Protein AF-A0A0B2BWC7-F1 (afdb_monomer_lite)

Sequence (110 aa):
MYPILVNDRVFGAMVEAIAKLSLKRGTFVTLRDVMVQCMEGSPSAHPLVLSTMKDLAPLEGHIRIYLRLGQRQIGRVEPMKAELAKHLQREVKTRDLVCFCCLQIAHELG

Organism: NCBI:txid1572751

Secondary structure (DSSP, 8-state):
-PPEEE-HHHHHHHHHHHHHHHHHHTS---HHHHHHHHHHT-----HHHHHHHHHT-----SEEE-----HHHHHHHHHHHHHHHHHHTS---HHHHHHHHHHHHHHHT-

Radius of gyration: 12.82 Å; chains: 1; bounding box: 31×31×30 Å

Foldseek 3Di:
DFWDAFDPVLVVLLVLLQVLVCVVVVHGDHLQVLLVVLLVVVQDQDPVLLVVLVVRPPGGDHDTHDDDYDPVSVVSQVVQQVVVCVVNVHHGDSSSSSSSSSSRSSVVRD

pLDDT: mean 91.39, std 7.25, range [60.91, 98.31]

Structure (mmCIF, N/CA/C/O backbone):
data_AF-A0A0B2BWC7-F1
#
_entry.id   AF-A0A0B2BWC7-F1
#
loop_
_atom_site.group_PDB
_atom_site.id
_atom_site.type_symbol
_atom_site.label_atom_id
_atom_site.label_alt_id
_atom_site.label_comp_id
_atom_site.label_asym_id
_atom_site.label_entity_id
_atom_site.label_seq_id
_atom_site.pdbx_PDB_ins_code
_atom_site.Cartn_x
_atom_site.Cartn_y
_atom_site.Cartn_z
_atom_site.occupancy
_atom_site.B_iso_or_equiv
_atom_site.auth_seq_id
_atom_site.auth_comp_id
_atom_site.auth_asym_id
_atom_site.auth_atom_id
_atom_site.pdbx_PDB_model_num
ATOM 1 N N . MET A 1 1 ? -6.521 11.587 -14.689 1.00 60.91 1 MET A N 1
ATOM 2 C CA . MET A 1 1 ? -6.053 10.633 -13.660 1.00 60.91 1 MET A CA 1
ATOM 3 C C . MET A 1 1 ? -6.157 9.243 -14.258 1.00 60.91 1 MET A C 1
ATOM 5 O O . MET A 1 1 ? -7.256 8.864 -14.637 1.00 60.91 1 MET A O 1
ATOM 9 N N . TYR A 1 2 ? -5.036 8.543 -14.422 1.00 74.31 2 TYR 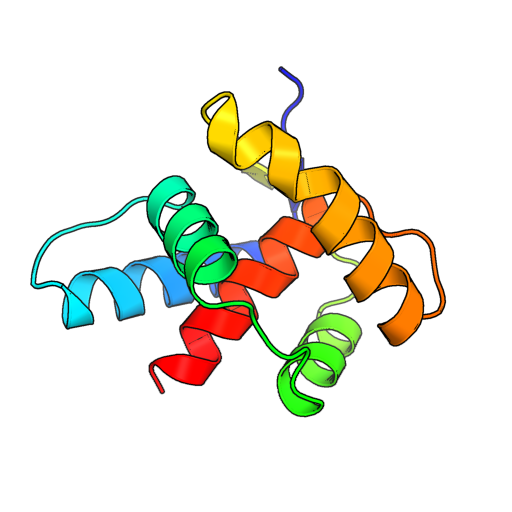A N 1
ATOM 10 C CA . TYR A 1 2 ? -5.030 7.186 -14.976 1.00 74.31 2 TYR A CA 1
ATOM 11 C C . TYR A 1 2 ? -5.228 6.156 -13.856 1.00 74.31 2 TYR A C 1
ATOM 13 O O . TYR A 1 2 ? -4.723 6.382 -12.752 1.00 74.31 2 TYR A O 1
ATOM 21 N N . PRO A 1 3 ? -5.978 5.065 -14.098 1.00 90.00 3 PRO A N 1
ATOM 22 C CA . PRO A 1 3 ? -6.143 4.013 -13.105 1.00 90.00 3 PRO A CA 1
ATOM 23 C C . PRO A 1 3 ? -4.811 3.305 -12.849 1.00 90.00 3 PRO A C 1
ATOM 25 O O . PRO A 1 3 ? -4.020 3.086 -13.767 1.00 90.00 3 PRO A O 1
ATOM 28 N N . ILE A 1 4 ? -4.588 2.906 -11.600 1.00 94.31 4 ILE A N 1
ATOM 29 C CA . ILE A 1 4 ? -3.500 2.004 -11.229 1.00 94.31 4 ILE A CA 1
ATOM 30 C C . ILE A 1 4 ? -4.020 0.580 -11.425 1.00 94.31 4 ILE A C 1
ATOM 32 O O . ILE A 1 4 ? -5.025 0.208 -10.822 1.00 94.31 4 ILE A O 1
ATOM 36 N N . LEU A 1 5 ? -3.353 -0.193 -12.279 1.00 95.94 5 LEU A N 1
ATOM 37 C CA . LEU A 1 5 ? -3.710 -1.580 -12.564 1.00 95.94 5 LEU A CA 1
ATOM 38 C C . LEU A 1 5 ? -2.940 -2.543 -11.666 1.00 95.94 5 LEU A C 1
ATOM 40 O O . LEU A 1 5 ? -1.705 -2.552 -11.712 1.00 95.94 5 LEU A O 1
ATOM 44 N N . VAL A 1 6 ? -3.651 -3.357 -10.886 1.00 96.50 6 VAL A N 1
ATOM 45 C CA . VAL A 1 6 ? -3.065 -4.313 -9.933 1.00 96.50 6 VAL A CA 1
ATOM 46 C C . VAL A 1 6 ? -3.605 -5.731 -10.107 1.00 96.50 6 VAL A C 1
ATOM 48 O O . VAL A 1 6 ? -4.704 -5.926 -10.630 1.00 96.50 6 VAL A O 1
ATOM 51 N N . ASN A 1 7 ? -2.810 -6.721 -9.699 1.00 96.25 7 ASN A N 1
ATOM 52 C CA . ASN A 1 7 ? -3.244 -8.116 -9.627 1.00 96.25 7 ASN A CA 1
ATOM 53 C C . ASN A 1 7 ? -4.105 -8.383 -8.376 1.00 96.25 7 ASN A C 1
ATOM 55 O O . ASN A 1 7 ? -4.188 -7.551 -7.467 1.00 96.25 7 ASN A O 1
ATOM 59 N N . ASP A 1 8 ? -4.706 -9.571 -8.315 1.00 97.06 8 ASP A N 1
ATOM 60 C CA . ASP A 1 8 ? -5.594 -9.978 -7.218 1.00 97.06 8 ASP A CA 1
ATOM 61 C C . ASP A 1 8 ? -4.882 -10.023 -5.860 1.00 97.06 8 ASP A C 1
ATOM 63 O O . ASP A 1 8 ? -5.458 -9.665 -4.835 1.00 97.06 8 ASP A O 1
ATOM 67 N N . ARG A 1 9 ? -3.600 -10.412 -5.838 1.00 95.62 9 ARG A N 1
ATOM 68 C CA . ARG A 1 9 ? -2.813 -10.533 -4.600 1.00 95.62 9 ARG A CA 1
ATOM 69 C C . ARG A 1 9 ? -2.490 -9.163 -3.996 1.00 95.62 9 ARG A C 1
ATOM 71 O O . ARG A 1 9 ? -2.614 -8.970 -2.791 1.00 95.62 9 ARG A O 1
ATOM 78 N N . VAL A 1 10 ? -2.123 -8.197 -4.834 1.00 95.94 10 VAL A N 1
ATOM 79 C CA . VAL A 1 10 ? -1.899 -6.799 -4.450 1.00 95.94 10 VAL A CA 1
ATOM 80 C C . VAL A 1 10 ? -3.210 -6.167 -4.000 1.00 95.94 10 VAL A C 1
ATOM 82 O O . VAL A 1 10 ? -3.228 -5.459 -2.996 1.00 95.94 10 VAL A O 1
ATOM 85 N N . PHE A 1 11 ? -4.316 -6.447 -4.695 1.00 97.12 11 PHE A N 1
ATOM 86 C CA . PHE A 1 11 ? -5.631 -5.990 -4.260 1.00 97.12 11 PHE A CA 1
ATOM 87 C C . PHE A 1 11 ? -6.015 -6.568 -2.890 1.00 97.12 11 PHE A C 1
ATOM 89 O O . PHE A 1 11 ? -6.475 -5.827 -2.025 1.00 97.12 11 PHE A O 1
ATOM 96 N N . GLY A 1 12 ? -5.733 -7.850 -2.644 1.00 96.62 12 GLY A N 1
ATOM 97 C CA . GLY A 1 12 ? -5.882 -8.472 -1.327 1.00 96.62 12 GLY A CA 1
ATOM 98 C C . GLY A 1 12 ? -5.091 -7.744 -0.236 1.00 96.62 12 GLY A C 1
ATOM 99 O O . GLY A 1 12 ? -5.660 -7.387 0.792 1.00 96.62 12 GLY A O 1
ATOM 100 N N . ALA A 1 13 ? -3.819 -7.422 -0.493 1.00 95.56 13 ALA A N 1
ATOM 101 C CA . ALA A 1 13 ? -2.989 -6.654 0.441 1.00 95.56 13 ALA A CA 1
ATOM 102 C C . ALA A 1 13 ? -3.547 -5.241 0.718 1.00 95.56 13 ALA A C 1
ATOM 104 O O . ALA A 1 13 ? -3.451 -4.743 1.841 1.00 95.56 13 ALA A O 1
ATOM 105 N N . MET A 1 14 ? -4.163 -4.590 -0.277 1.00 97.25 14 MET A N 1
ATOM 106 C CA . MET A 1 14 ? -4.849 -3.305 -0.078 1.00 97.25 14 MET A CA 1
ATOM 107 C C . MET A 1 14 ? -6.058 -3.448 0.852 1.00 97.25 14 MET A C 1
ATOM 109 O O . MET A 1 14 ? -6.226 -2.641 1.767 1.00 97.25 14 MET A O 1
ATOM 113 N N . VAL A 1 15 ? -6.896 -4.464 0.623 1.00 97.75 15 VAL A N 1
ATOM 114 C CA . VAL A 1 15 ? -8.081 -4.737 1.450 1.00 97.75 15 VAL A CA 1
ATOM 115 C C . VAL A 1 15 ? -7.669 -5.055 2.886 1.00 97.75 15 VAL A C 1
ATOM 117 O O . VAL A 1 15 ? -8.257 -4.511 3.820 1.00 97.75 15 VAL A O 1
ATOM 120 N N . GLU A 1 16 ? -6.624 -5.861 3.072 1.00 97.56 16 GLU A N 1
ATOM 121 C CA . GLU A 1 16 ? -6.086 -6.188 4.393 1.00 97.56 16 GLU A CA 1
ATOM 122 C C . GLU A 1 16 ? -5.597 -4.937 5.137 1.00 97.56 16 GLU A C 1
ATOM 124 O O . GLU A 1 16 ? -5.964 -4.720 6.293 1.00 97.56 16 GLU A O 1
ATOM 129 N N . ALA A 1 17 ? -4.819 -4.078 4.471 1.00 97.88 17 ALA A N 1
ATOM 130 C CA . ALA A 1 17 ? -4.319 -2.841 5.066 1.00 97.88 17 ALA A CA 1
ATOM 131 C C . ALA A 1 17 ? -5.460 -1.900 5.488 1.00 97.88 17 ALA A C 1
ATOM 133 O O . ALA A 1 17 ? -5.424 -1.325 6.579 1.00 97.88 17 ALA A O 1
ATOM 134 N N . ILE A 1 18 ? -6.496 -1.772 4.649 1.00 98.31 18 ILE A N 1
ATOM 135 C CA . ILE A 1 18 ? -7.702 -0.991 4.957 1.00 98.31 18 ILE A CA 1
ATOM 136 C C . ILE A 1 18 ? -8.430 -1.580 6.165 1.00 98.31 18 ILE A C 1
ATOM 138 O O . ILE A 1 18 ? -8.794 -0.834 7.075 1.00 98.31 18 ILE A O 1
ATOM 142 N N . ALA A 1 19 ? -8.631 -2.898 6.199 1.00 98.25 19 ALA A N 1
ATOM 143 C CA . ALA A 1 19 ? -9.315 -3.569 7.298 1.00 98.25 19 ALA A CA 1
ATOM 144 C C . ALA A 1 19 ? -8.565 -3.373 8.623 1.00 98.25 19 ALA A C 1
ATOM 146 O O . ALA A 1 19 ? -9.151 -2.898 9.597 1.00 98.25 19 ALA A O 1
ATOM 147 N N . LYS A 1 20 ? -7.253 -3.640 8.643 1.00 97.94 20 LYS A N 1
ATOM 148 C CA . LYS A 1 20 ? -6.399 -3.461 9.827 1.00 97.94 20 LYS A CA 1
ATOM 149 C C . LYS A 1 20 ? -6.405 -2.019 10.329 1.00 97.94 20 LYS A C 1
ATOM 151 O O . LYS A 1 20 ? -6.607 -1.780 11.520 1.00 97.94 20 LYS A O 1
ATOM 156 N N . LEU A 1 21 ? -6.237 -1.044 9.432 1.00 97.81 21 LEU A N 1
ATOM 157 C CA . LEU A 1 21 ? -6.250 0.366 9.822 1.00 97.81 21 LEU A CA 1
ATOM 158 C C . LEU A 1 21 ? -7.638 0.817 10.299 1.00 97.81 21 LEU A C 1
ATOM 160 O O . LEU A 1 21 ? -7.720 1.603 11.243 1.00 97.81 21 LEU A O 1
ATOM 164 N N . SER A 1 22 ? -8.713 0.295 9.699 1.00 98.31 22 SER A N 1
ATOM 165 C CA . SER A 1 22 ? -10.084 0.586 10.134 1.00 98.31 22 SER A CA 1
ATOM 166 C C . SER A 1 22 ? -10.337 0.095 11.556 1.00 98.31 22 SER A C 1
ATOM 168 O O . SER A 1 22 ? -10.827 0.849 12.397 1.00 98.31 22 SER A O 1
ATOM 170 N N . LEU A 1 23 ? -9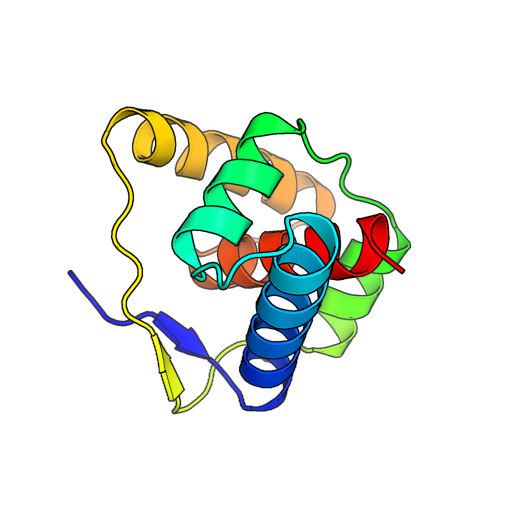.937 -1.147 11.849 1.00 97.75 23 LEU A N 1
ATOM 171 C CA . LEU A 1 23 ? -10.051 -1.736 13.184 1.00 97.75 23 LEU A CA 1
ATOM 172 C C . LEU A 1 23 ? -9.241 -0.944 14.213 1.00 97.75 23 LEU A C 1
ATOM 174 O O . LEU A 1 23 ? -9.774 -0.589 15.260 1.00 97.75 23 LEU A O 1
ATOM 178 N N . LYS A 1 24 ? -7.991 -0.581 13.892 1.00 96.81 24 LYS A N 1
ATOM 179 C CA . LYS A 1 24 ? -7.150 0.232 14.785 1.00 96.81 24 LYS A CA 1
ATOM 180 C C . LYS A 1 24 ? -7.752 1.604 15.092 1.00 96.81 24 LYS A C 1
ATOM 182 O O . LYS A 1 24 ? -7.601 2.092 16.207 1.00 96.81 24 LYS A O 1
ATOM 187 N N . ARG A 1 25 ? -8.390 2.253 14.113 1.00 96.56 25 ARG A N 1
ATOM 188 C CA . ARG A 1 25 ? -8.990 3.586 14.295 1.00 96.56 25 ARG A CA 1
ATOM 189 C C . ARG A 1 25 ? -10.424 3.549 14.833 1.00 96.56 25 ARG A C 1
ATOM 191 O O . ARG A 1 25 ? -10.946 4.604 15.175 1.00 96.56 25 ARG A O 1
ATOM 198 N N . GLY A 1 26 ? -11.066 2.381 14.881 1.00 97.25 26 GLY A N 1
ATOM 199 C CA . GLY A 1 26 ? -12.477 2.251 15.256 1.00 97.25 26 GLY A CA 1
ATOM 200 C C . GLY A 1 26 ? -13.448 2.879 14.246 1.00 97.25 26 GLY A C 1
ATOM 201 O O . GLY A 1 26 ? -14.572 3.217 14.605 1.00 97.25 26 GLY A O 1
ATOM 202 N N . THR A 1 27 ? -13.026 3.077 12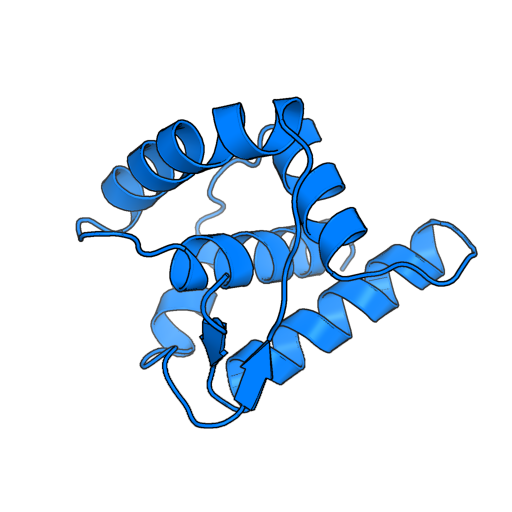.995 1.00 97.31 27 THR A N 1
ATOM 203 C CA . THR A 1 27 ? -13.851 3.651 11.921 1.00 97.31 27 THR A CA 1
ATOM 204 C C . THR A 1 27 ? -13.382 3.150 10.562 1.00 97.31 27 THR A C 1
ATOM 206 O O . THR A 1 27 ? -12.207 2.830 10.398 1.00 97.31 27 THR A O 1
ATOM 209 N N . PHE A 1 28 ? -14.278 3.087 9.578 1.00 97.88 28 PHE A N 1
ATOM 210 C CA . PHE A 1 28 ? -13.909 2.675 8.226 1.00 97.88 28 PHE A CA 1
ATOM 211 C C . PHE A 1 28 ? -12.966 3.697 7.576 1.00 97.88 28 PHE A C 1
ATOM 213 O O . PHE A 1 28 ? -13.241 4.898 7.577 1.00 97.88 28 PHE A O 1
ATOM 220 N N . VAL A 1 29 ? -11.867 3.214 6.995 1.00 97.62 29 VAL A N 1
ATOM 221 C CA . VAL A 1 29 ? -10.877 4.042 6.292 1.00 97.62 29 VAL A CA 1
ATOM 222 C C . VAL A 1 29 ? -10.775 3.669 4.818 1.00 97.62 29 VAL A C 1
ATOM 224 O O . VAL A 1 29 ? -11.211 2.608 4.381 1.00 97.62 29 VAL A O 1
ATOM 227 N N . THR A 1 30 ? -10.168 4.545 4.029 1.00 96.81 30 THR A N 1
ATOM 228 C CA . THR A 1 30 ? -9.956 4.345 2.595 1.00 96.81 30 THR A CA 1
ATOM 229 C C . THR A 1 30 ? -8.496 4.021 2.278 1.00 96.81 30 THR A C 1
ATOM 231 O O . THR A 1 30 ? -7.596 4.234 3.091 1.00 96.81 30 THR A O 1
ATOM 234 N N . LEU A 1 31 ? -8.221 3.599 1.038 1.00 96.75 31 LEU A N 1
ATOM 235 C CA . LEU A 1 31 ? -6.844 3.456 0.549 1.00 96.75 31 LEU A CA 1
ATOM 236 C C . LEU A 1 31 ? -6.045 4.765 0.672 1.00 96.75 31 LEU A C 1
ATOM 238 O O . LEU A 1 31 ? -4.845 4.744 0.931 1.00 96.75 31 LEU A O 1
ATOM 242 N N . ARG A 1 32 ? -6.700 5.923 0.516 1.00 95.69 32 ARG A N 1
ATOM 243 C CA . ARG A 1 32 ? -6.045 7.222 0.710 1.00 95.69 32 ARG A CA 1
ATOM 244 C C . ARG A 1 32 ? -5.536 7.372 2.141 1.00 95.69 32 ARG A C 1
ATOM 246 O O . ARG A 1 32 ? -4.427 7.862 2.323 1.00 95.69 32 ARG A O 1
ATOM 253 N N . ASP A 1 33 ? -6.313 6.946 3.129 1.00 96.19 33 ASP A N 1
ATOM 254 C CA . ASP A 1 33 ? -5.928 7.034 4.538 1.00 96.19 33 ASP A CA 1
ATOM 255 C C . ASP A 1 33 ? -4.749 6.114 4.859 1.00 96.19 33 ASP A C 1
ATOM 257 O O . ASP A 1 33 ? -3.841 6.527 5.576 1.00 96.19 33 ASP A O 1
ATOM 261 N N . VAL A 1 34 ? -4.715 4.916 4.261 1.00 96.31 34 VAL A N 1
ATOM 262 C CA . VAL A 1 34 ? -3.565 3.996 4.329 1.00 96.31 34 VAL A CA 1
ATOM 263 C C . VAL A 1 34 ? -2.306 4.664 3.771 1.00 96.31 34 VAL A C 1
ATOM 265 O O . VAL A 1 34 ? -1.266 4.675 4.428 1.00 96.31 34 VAL A O 1
ATOM 268 N N . MET A 1 35 ? -2.402 5.283 2.589 1.00 95.12 35 MET A N 1
ATOM 269 C CA . MET A 1 35 ? -1.275 5.994 1.971 1.00 95.12 35 MET A CA 1
ATOM 270 C C . MET A 1 35 ? -0.793 7.157 2.842 1.00 95.12 35 MET A C 1
ATOM 272 O O . MET A 1 35 ? 0.407 7.306 3.046 1.00 95.12 35 MET A O 1
ATOM 276 N N . VAL A 1 36 ? -1.714 7.971 3.367 1.00 94.19 36 VAL A N 1
ATOM 277 C CA . VAL A 1 36 ? -1.386 9.109 4.240 1.00 94.19 36 VAL A CA 1
ATOM 278 C C . VAL A 1 36 ? -0.695 8.631 5.514 1.00 94.19 36 VAL A C 1
ATOM 280 O O . VAL A 1 36 ? 0.375 9.142 5.832 1.00 94.19 36 VAL A O 1
ATOM 283 N N . GLN A 1 37 ? -1.257 7.624 6.190 1.00 93.75 37 GLN A N 1
ATOM 284 C CA . GLN A 1 37 ? -0.686 7.048 7.408 1.00 93.75 37 GLN A CA 1
ATOM 285 C C . GLN A 1 37 ? 0.736 6.537 7.163 1.00 93.75 37 GLN A C 1
ATOM 287 O O . GLN A 1 37 ? 1.643 6.851 7.929 1.00 93.75 37 GLN A O 1
ATOM 292 N N . CYS A 1 38 ? 0.934 5.787 6.075 1.00 93.38 38 CYS A N 1
ATOM 293 C CA . CYS A 1 38 ? 2.245 5.257 5.726 1.00 93.38 38 CYS A CA 1
ATOM 294 C C . CYS A 1 38 ? 3.239 6.386 5.438 1.00 93.38 38 CYS A C 1
ATOM 296 O O . CYS A 1 38 ? 4.345 6.370 5.960 1.00 93.38 38 CYS A O 1
ATOM 298 N N . MET A 1 39 ? 2.843 7.404 4.665 1.00 91.12 39 MET A N 1
ATOM 299 C CA . MET A 1 39 ? 3.694 8.565 4.396 1.00 91.12 39 MET A CA 1
ATOM 300 C C . MET A 1 39 ? 4.092 9.261 5.704 1.00 91.12 39 MET A C 1
ATOM 302 O O . MET A 1 39 ? 5.268 9.538 5.930 1.00 91.12 39 MET A O 1
ATOM 306 N N . GLU A 1 40 ? 3.136 9.571 6.576 1.00 87.81 40 GLU A N 1
ATOM 307 C CA . GLU A 1 40 ? 3.372 10.296 7.832 1.00 87.81 40 GLU A CA 1
ATOM 308 C C . GLU A 1 40 ? 4.284 9.546 8.807 1.00 87.81 40 GLU A C 1
ATOM 310 O O . GLU A 1 40 ? 5.062 10.197 9.499 1.00 87.81 40 GLU A O 1
ATOM 315 N N . GLY A 1 41 ? 4.267 8.212 8.791 1.00 78.19 41 GLY A N 1
ATOM 316 C CA . GLY A 1 41 ? 5.091 7.372 9.661 1.00 78.19 41 GLY A CA 1
ATOM 317 C C . GLY A 1 41 ? 6.586 7.315 9.330 1.00 78.19 41 GLY A C 1
ATOM 318 O O . GLY A 1 41 ? 7.325 6.721 10.105 1.00 78.19 41 GLY A O 1
ATOM 319 N N . SER A 1 42 ? 7.050 7.917 8.223 1.00 67.06 42 SER A N 1
ATOM 320 C CA . SER A 1 42 ? 8.432 7.758 7.717 1.00 67.06 42 SER A CA 1
ATOM 321 C C . SER A 1 42 ? 8.831 6.278 7.655 1.00 67.06 42 SER A C 1
ATOM 323 O O . SER A 1 42 ? 9.686 5.826 8.417 1.00 67.06 42 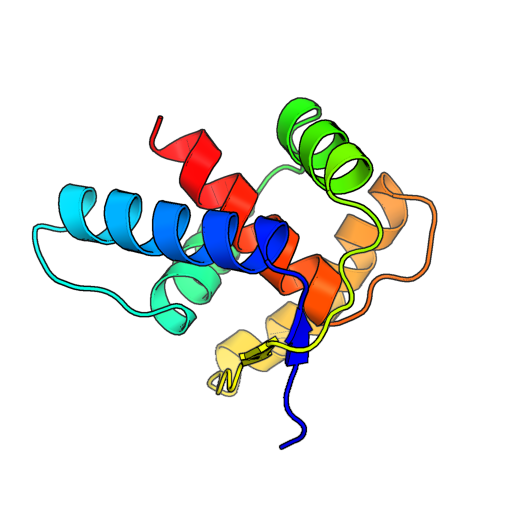SER A O 1
ATOM 325 N N . PRO A 1 43 ? 8.181 5.504 6.776 1.00 65.00 43 PRO A N 1
ATOM 326 C CA . PRO A 1 43 ? 8.236 4.057 6.831 1.00 65.00 43 PRO A CA 1
ATOM 327 C C . PRO A 1 43 ? 9.666 3.607 6.544 1.00 65.00 43 PRO A C 1
ATOM 329 O O . PRO A 1 43 ? 10.216 3.905 5.480 1.00 65.00 43 PRO A O 1
ATOM 332 N N . SER A 1 44 ? 10.281 2.901 7.492 1.00 69.12 44 SER A N 1
ATOM 333 C CA . SER A 1 44 ? 11.523 2.193 7.211 1.00 69.12 44 SER A CA 1
ATOM 334 C C . SER A 1 44 ? 11.170 1.010 6.316 1.00 69.12 44 SER A C 1
ATOM 336 O O . SER A 1 44 ? 10.205 0.291 6.574 1.00 69.12 44 SER A O 1
ATOM 338 N N . ALA A 1 45 ? 11.899 0.836 5.214 1.00 71.50 45 ALA A N 1
ATOM 339 C CA . ALA A 1 45 ? 11.653 -0.252 4.279 1.00 71.50 45 ALA A CA 1
ATOM 340 C C . ALA A 1 45 ? 12.051 -1.590 4.922 1.00 71.50 45 ALA A C 1
ATOM 342 O O . ALA A 1 45 ? 13.152 -2.102 4.708 1.00 71.50 45 ALA A O 1
ATOM 343 N N . HIS A 1 46 ? 11.168 -2.125 5.767 1.00 83.94 46 HIS A N 1
ATOM 344 C CA . HIS A 1 46 ? 11.451 -3.304 6.568 1.00 83.94 46 HIS A CA 1
ATOM 345 C C . HIS A 1 46 ? 11.771 -4.495 5.643 1.00 83.94 46 HIS A C 1
ATOM 347 O O . HIS A 1 46 ? 11.035 -4.719 4.674 1.00 83.94 46 HIS A O 1
ATOM 353 N N . PRO A 1 47 ? 12.829 -5.288 5.910 1.00 86.19 47 PRO A N 1
ATOM 354 C CA . PRO A 1 47 ? 13.250 -6.366 5.013 1.00 86.19 47 PRO A CA 1
ATOM 355 C C . PRO A 1 47 ? 12.134 -7.358 4.664 1.00 86.19 47 PRO A C 1
ATOM 357 O O . PRO A 1 47 ? 12.027 -7.776 3.512 1.00 86.19 47 PRO A O 1
ATOM 360 N N . LEU A 1 48 ? 11.259 -7.679 5.627 1.00 87.19 48 LEU A N 1
ATOM 361 C CA . LEU A 1 48 ? 10.101 -8.549 5.390 1.00 87.19 48 LEU A CA 1
ATOM 362 C C . LEU A 1 48 ? 9.105 -7.933 4.401 1.00 87.19 48 LEU A C 1
ATOM 364 O O . LEU A 1 48 ? 8.654 -8.619 3.494 1.00 87.19 48 LEU A O 1
ATOM 368 N N . VAL A 1 49 ? 8.810 -6.636 4.518 1.00 91.00 49 VAL A N 1
ATOM 369 C CA . VAL A 1 49 ? 7.894 -5.931 3.605 1.00 91.00 49 VAL A CA 1
ATOM 370 C C . VAL A 1 49 ? 8.457 -5.922 2.184 1.00 91.00 49 VAL A C 1
ATOM 372 O O . VAL A 1 49 ? 7.736 -6.191 1.221 1.00 91.00 49 VAL A O 1
ATOM 375 N N . LEU A 1 50 ? 9.762 -5.676 2.047 1.00 90.81 50 LEU A N 1
ATOM 376 C CA . LEU A 1 50 ? 10.449 -5.732 0.757 1.00 90.81 50 LEU A CA 1
ATOM 377 C C . LEU A 1 50 ? 10.436 -7.144 0.158 1.00 90.81 50 LEU A C 1
ATOM 379 O O . LEU A 1 50 ? 10.235 -7.278 -1.049 1.00 90.81 50 LEU A O 1
ATOM 383 N N . SER A 1 51 ? 10.627 -8.181 0.980 1.00 91.12 51 SER A N 1
ATOM 384 C CA . SER A 1 51 ? 10.540 -9.582 0.551 1.00 91.12 51 SER A CA 1
ATOM 385 C C . SER A 1 51 ? 9.136 -9.925 0.062 1.00 91.12 51 SER A C 1
ATOM 387 O O . SER A 1 51 ? 8.978 -10.335 -1.084 1.00 91.12 51 SER A O 1
ATOM 389 N N . THR A 1 52 ? 8.106 -9.642 0.866 1.00 90.81 52 THR A N 1
ATOM 390 C CA . THR A 1 52 ? 6.704 -9.889 0.501 1.00 90.81 52 THR A CA 1
ATOM 391 C C . THR A 1 52 ? 6.336 -9.193 -0.804 1.00 90.81 52 THR A C 1
ATOM 393 O O . THR A 1 52 ? 5.642 -9.754 -1.648 1.00 90.81 52 THR A O 1
ATOM 396 N N . MET A 1 53 ? 6.830 -7.974 -1.023 1.00 91.50 53 MET A N 1
ATOM 397 C CA . MET A 1 53 ? 6.570 -7.265 -2.270 1.00 91.50 53 MET A CA 1
ATOM 398 C C . MET A 1 53 ? 7.238 -7.926 -3.486 1.00 91.50 53 MET A C 1
ATOM 400 O O . MET A 1 53 ? 6.659 -7.900 -4.573 1.00 91.50 53 MET A O 1
ATOM 404 N N . LYS A 1 54 ? 8.426 -8.529 -3.329 1.00 89.50 54 LYS A N 1
ATOM 405 C CA . LYS A 1 54 ? 9.055 -9.338 -4.388 1.00 89.50 54 LYS A CA 1
ATOM 406 C C . LYS A 1 54 ? 8.229 -10.595 -4.677 1.00 89.50 54 LYS A C 1
ATOM 408 O O . LYS A 1 54 ? 8.000 -10.893 -5.845 1.00 89.50 54 LYS A O 1
ATOM 413 N N . ASP A 1 55 ? 7.698 -11.246 -3.645 1.00 90.62 55 ASP A N 1
ATOM 414 C CA . ASP A 1 55 ? 6.874 -12.460 -3.775 1.00 90.62 55 ASP A CA 1
ATOM 415 C C . ASP A 1 55 ? 5.499 -12.206 -4.412 1.00 90.62 55 ASP A C 1
ATOM 417 O O . ASP A 1 55 ? 4.860 -13.128 -4.927 1.00 90.62 55 ASP A O 1
ATOM 421 N N . LEU A 1 56 ? 5.020 -10.960 -4.376 1.00 89.00 56 LEU A N 1
ATOM 422 C CA . LEU A 1 56 ? 3.783 -10.522 -5.030 1.00 89.00 56 LEU A CA 1
ATOM 423 C C . LEU A 1 56 ? 3.958 -10.190 -6.519 1.00 89.00 56 LEU A C 1
ATOM 425 O O . LEU A 1 56 ? 2.959 -9.934 -7.199 1.00 89.00 56 LEU A O 1
ATOM 429 N N . ALA A 1 57 ? 5.190 -10.171 -7.037 1.00 88.31 57 ALA A N 1
ATOM 430 C CA . ALA A 1 57 ? 5.443 -9.873 -8.440 1.00 88.31 57 ALA A CA 1
ATOM 431 C C . ALA A 1 57 ? 4.864 -10.969 -9.371 1.00 88.31 57 ALA A C 1
ATOM 433 O O . ALA A 1 57 ? 4.919 -12.150 -9.030 1.00 88.31 57 ALA A O 1
ATOM 434 N N . PRO A 1 58 ? 4.334 -10.605 -10.557 1.00 91.00 58 PRO A N 1
ATOM 435 C CA . PRO A 1 58 ? 4.213 -9.247 -11.095 1.00 91.00 58 PRO A CA 1
ATOM 436 C C . PRO A 1 58 ? 3.067 -8.468 -10.438 1.00 91.00 58 PRO A C 1
ATOM 438 O O . PRO A 1 58 ? 1.953 -8.961 -10.383 1.00 91.00 58 PRO A O 1
ATOM 441 N N . LEU A 1 59 ? 3.299 -7.219 -10.010 1.00 93.75 59 LEU A N 1
ATOM 442 C CA . LEU A 1 59 ? 2.269 -6.412 -9.324 1.00 93.75 59 LEU A CA 1
ATOM 443 C C . LEU A 1 59 ? 1.116 -5.962 -10.244 1.00 93.75 59 LEU A C 1
ATOM 445 O O . LEU A 1 59 ? 0.056 -5.567 -9.762 1.00 93.75 59 LEU A O 1
ATOM 449 N N . GLU A 1 60 ? 1.344 -5.954 -11.559 1.00 94.56 60 GLU A N 1
ATOM 450 C CA . GLU A 1 60 ? 0.364 -5.559 -12.575 1.00 94.56 60 GLU A CA 1
ATOM 451 C C . GLU A 1 60 ? -0.749 -6.586 -12.733 1.00 94.56 60 GLU A C 1
ATOM 453 O O . GLU A 1 60 ? -0.495 -7.784 -12.697 1.00 94.56 60 GLU A O 1
ATOM 458 N N . GLY A 1 61 ? -1.967 -6.118 -12.988 1.00 95.31 61 GLY A N 1
ATOM 459 C CA . GLY A 1 61 ? -3.091 -6.992 -13.293 1.00 95.31 61 GLY A CA 1
ATOM 460 C C . GLY A 1 61 ? -4.248 -6.232 -13.921 1.00 95.31 61 GLY A C 1
ATOM 461 O O . GLY A 1 61 ? -4.048 -5.229 -14.599 1.00 95.31 61 GLY A O 1
ATOM 462 N N . HIS A 1 62 ? -5.465 -6.719 -13.712 1.00 95.50 62 HIS A N 1
ATOM 463 C CA . HIS A 1 62 ? -6.661 -6.217 -14.388 1.00 95.50 62 HIS A CA 1
ATOM 464 C C . HIS A 1 62 ? -7.542 -5.328 -13.492 1.00 95.50 62 HIS A C 1
ATOM 466 O O . HIS A 1 62 ? -8.423 -4.627 -13.999 1.00 95.50 62 HIS A O 1
ATOM 472 N N . ILE A 1 63 ? -7.305 -5.319 -12.175 1.00 96.88 63 ILE A N 1
ATOM 473 C CA . ILE A 1 63 ? -8.105 -4.544 -11.223 1.00 96.88 63 ILE A CA 1
ATOM 474 C C . ILE A 1 63 ? -7.700 -3.073 -11.303 1.00 96.88 63 ILE A C 1
ATOM 476 O O . ILE A 1 63 ? -6.528 -2.724 -11.153 1.00 96.88 63 ILE A O 1
ATOM 480 N N . ARG A 1 64 ? -8.686 -2.198 -11.530 1.00 96.75 64 ARG A N 1
ATOM 481 C CA . ARG A 1 64 ? -8.500 -0.745 -11.648 1.00 96.75 64 ARG A CA 1
ATOM 482 C C . ARG A 1 64 ? -8.696 -0.061 -10.304 1.00 96.75 64 ARG A C 1
ATOM 484 O O . ARG A 1 64 ? -9.779 -0.119 -9.730 1.00 96.75 64 ARG A O 1
ATOM 491 N N . ILE A 1 65 ? -7.677 0.666 -9.861 1.00 94.56 65 ILE A N 1
ATOM 492 C CA . ILE A 1 65 ? -7.703 1.447 -8.625 1.00 94.56 65 ILE A CA 1
ATOM 493 C C . ILE A 1 65 ? -7.573 2.932 -8.946 1.00 94.56 65 ILE A C 1
ATOM 495 O O . ILE A 1 65 ? -6.678 3.357 -9.681 1.00 94.56 65 ILE A O 1
ATOM 499 N N . TYR A 1 66 ? -8.453 3.733 -8.350 1.00 93.12 66 TYR A N 1
ATOM 500 C CA . TYR A 1 66 ? -8.434 5.187 -8.455 1.00 93.12 66 TYR A CA 1
ATOM 501 C C . TYR A 1 66 ? -8.014 5.787 -7.112 1.00 93.12 66 TYR A C 1
ATOM 503 O O . TYR A 1 66 ? -8.785 5.810 -6.158 1.00 93.12 66 TYR A O 1
ATOM 511 N N . LEU A 1 67 ? -6.782 6.296 -7.041 1.00 91.62 67 LEU A N 1
ATOM 512 C CA . LEU A 1 67 ? -6.240 6.967 -5.860 1.00 91.62 67 LEU A CA 1
ATOM 513 C C . LEU A 1 67 ? -6.007 8.465 -6.102 1.00 91.62 67 LEU A C 1
ATOM 515 O O . LEU A 1 67 ? -5.112 8.850 -6.854 1.00 91.62 67 LEU A O 1
ATOM 519 N N . ARG A 1 68 ? -6.784 9.322 -5.432 1.00 90.94 68 ARG A N 1
ATOM 520 C CA . ARG A 1 68 ? -6.570 10.776 -5.443 1.00 90.94 68 ARG A CA 1
ATOM 521 C C . ARG A 1 68 ? -5.876 11.219 -4.157 1.00 90.94 68 ARG A C 1
ATOM 523 O O . ARG A 1 68 ? -6.399 11.031 -3.062 1.00 90.94 68 ARG A O 1
ATOM 530 N N . LEU A 1 69 ? -4.712 11.843 -4.306 1.00 88.38 69 LEU A N 1
ATOM 531 C CA . LEU A 1 69 ? -3.929 12.419 -3.212 1.00 88.38 69 LEU A CA 1
ATOM 532 C C . LEU A 1 69 ? -4.050 13.952 -3.213 1.00 88.38 69 LEU A C 1
ATOM 534 O O . LEU A 1 69 ? -4.295 14.558 -4.256 1.00 88.38 69 LEU A O 1
ATOM 538 N N . GLY A 1 70 ? -3.913 14.582 -2.043 1.00 87.31 70 GLY A N 1
ATOM 539 C CA . GLY A 1 70 ? -3.837 16.043 -1.934 1.00 87.31 70 GLY A CA 1
ATOM 540 C C . GLY A 1 70 ? -2.436 16.557 -2.278 1.00 87.31 70 GLY A C 1
ATOM 541 O O . GLY A 1 70 ? -1.485 15.779 -2.305 1.00 87.31 70 GLY A O 1
ATOM 542 N N . GLN A 1 71 ? -2.283 17.867 -2.510 1.00 85.50 71 GLN A N 1
ATOM 543 C CA . GLN A 1 71 ? -0.999 18.466 -2.922 1.00 85.50 71 GLN A CA 1
ATOM 544 C C . GLN A 1 71 ? 0.162 18.121 -1.977 1.00 85.50 71 GLN A C 1
ATOM 546 O O . GLN A 1 71 ? 1.234 17.731 -2.436 1.00 85.50 71 GLN A O 1
ATOM 551 N N . ARG A 1 72 ? -0.070 18.180 -0.659 1.00 85.56 72 ARG A N 1
ATOM 552 C CA . ARG A 1 72 ? 0.942 17.820 0.345 1.00 85.56 72 ARG A CA 1
ATOM 553 C C . ARG A 1 72 ? 1.410 16.369 0.200 1.00 85.56 72 ARG A C 1
ATOM 555 O O . ARG A 1 72 ? 2.599 16.103 0.311 1.00 85.56 72 ARG A O 1
ATOM 562 N N . GLN A 1 73 ? 0.489 15.438 -0.052 1.00 86.25 73 GLN A N 1
ATOM 563 C CA . GLN A 1 73 ? 0.820 14.023 -0.240 1.00 86.25 73 GLN A CA 1
ATOM 564 C C . GLN A 1 73 ? 1.509 13.776 -1.585 1.00 86.25 73 GLN A C 1
ATOM 566 O O . GLN A 1 73 ? 2.452 12.995 -1.645 1.00 86.25 73 GLN A O 1
ATOM 571 N N . ILE A 1 74 ? 1.088 14.471 -2.648 1.00 86.06 74 ILE A N 1
ATOM 572 C CA . ILE A 1 74 ? 1.719 14.389 -3.975 1.00 86.06 74 ILE A CA 1
ATOM 573 C C . ILE A 1 74 ? 3.206 14.747 -3.885 1.00 86.06 74 ILE A C 1
ATOM 575 O O . ILE A 1 74 ? 4.033 14.017 -4.425 1.00 86.06 74 ILE A O 1
ATOM 579 N N . GLY A 1 75 ? 3.560 15.791 -3.126 1.00 87.25 75 GLY A N 1
ATOM 580 C CA . GLY A 1 75 ? 4.957 16.178 -2.902 1.00 87.25 75 GLY A CA 1
ATOM 581 C C . GLY A 1 75 ? 5.823 15.104 -2.227 1.00 87.25 75 GLY A C 1
ATOM 582 O O . GLY A 1 75 ? 7.045 15.179 -2.298 1.00 87.25 75 GLY A O 1
ATOM 583 N N . ARG A 1 76 ? 5.217 14.083 -1.603 1.00 89.62 76 ARG A N 1
ATOM 584 C CA . ARG A 1 76 ? 5.929 12.970 -0.951 1.00 89.62 76 ARG A CA 1
ATOM 585 C C . ARG A 1 76 ? 6.042 11.712 -1.808 1.00 89.62 76 ARG A C 1
ATOM 587 O O . ARG A 1 76 ? 6.859 10.853 -1.490 1.00 89.62 76 ARG A O 1
ATOM 594 N N . VAL A 1 77 ? 5.267 11.606 -2.889 1.00 91.06 77 VAL A N 1
ATOM 595 C CA . VAL A 1 77 ? 5.241 10.413 -3.750 1.00 91.06 77 VAL A CA 1
ATOM 596 C C . VAL A 1 77 ? 6.599 10.167 -4.399 1.00 91.06 77 VAL A C 1
ATOM 598 O O . VAL A 1 77 ? 7.140 9.073 -4.268 1.00 91.06 77 VAL A O 1
ATOM 601 N N . GLU A 1 78 ? 7.171 11.169 -5.069 1.00 92.00 78 GLU A N 1
ATOM 602 C CA . GLU A 1 78 ? 8.450 10.999 -5.771 1.00 92.00 78 GLU A CA 1
ATOM 603 C C . GLU A 1 78 ? 9.634 10.749 -4.820 1.00 92.00 78 GLU A C 1
ATOM 605 O O . GLU A 1 78 ? 10.379 9.801 -5.071 1.00 92.00 78 GLU A O 1
ATOM 610 N N . PRO A 1 79 ? 9.784 11.466 -3.685 1.00 91.44 79 PRO A N 1
ATOM 611 C CA . PRO A 1 79 ? 10.801 11.130 -2.688 1.00 91.44 79 PRO A CA 1
ATOM 612 C C . PRO A 1 79 ? 10.701 9.690 -2.169 1.00 91.44 79 PRO A C 1
ATOM 614 O O . PRO A 1 79 ? 11.710 8.994 -2.084 1.00 91.44 79 PRO A O 1
ATOM 617 N N . MET A 1 80 ? 9.491 9.208 -1.865 1.00 91.75 80 MET A N 1
ATOM 618 C CA . MET A 1 80 ? 9.309 7.832 -1.390 1.00 91.75 80 MET A CA 1
ATOM 619 C C . MET A 1 80 ? 9.565 6.795 -2.481 1.00 91.75 80 MET A C 1
ATOM 621 O O . MET A 1 80 ? 10.142 5.749 -2.194 1.00 91.75 80 MET A O 1
ATOM 625 N N . LYS A 1 81 ? 9.182 7.073 -3.734 1.00 92.75 81 LYS A N 1
ATOM 626 C CA . LYS A 1 81 ? 9.533 6.209 -4.869 1.00 92.75 81 LYS A CA 1
ATOM 627 C C . LYS A 1 81 ? 11.044 6.119 -5.042 1.00 92.75 81 LYS A C 1
ATOM 629 O O . LYS A 1 81 ? 11.548 5.020 -5.241 1.00 92.75 81 LYS A O 1
ATOM 634 N N . ALA A 1 82 ? 11.753 7.245 -4.949 1.00 91.94 82 ALA A N 1
ATOM 635 C CA . ALA A 1 82 ? 13.207 7.285 -5.059 1.00 91.94 82 ALA A CA 1
ATOM 636 C C . ALA A 1 82 ? 13.882 6.472 -3.946 1.00 91.94 82 ALA A C 1
ATOM 638 O O . ALA A 1 82 ? 14.813 5.719 -4.220 1.00 91.94 82 ALA A O 1
ATOM 639 N N . GLU A 1 83 ? 13.390 6.570 -2.711 1.00 90.81 83 GLU A N 1
ATOM 640 C CA . GLU A 1 83 ? 13.924 5.781 -1.600 1.00 90.81 83 GLU A CA 1
ATOM 641 C C . GLU A 1 83 ? 13.643 4.285 -1.774 1.00 90.81 83 GLU A C 1
ATOM 643 O O . GLU A 1 83 ? 14.549 3.456 -1.691 1.00 90.81 83 GLU A O 1
ATOM 648 N N . LEU A 1 84 ? 12.408 3.927 -2.128 1.00 91.12 84 LEU A N 1
ATOM 649 C CA . LEU A 1 84 ? 12.037 2.541 -2.391 1.00 91.12 84 LEU A CA 1
ATOM 650 C C . LEU A 1 84 ? 12.825 1.946 -3.573 1.00 91.12 84 LEU A C 1
ATOM 652 O O . LEU A 1 84 ? 13.195 0.773 -3.541 1.00 91.12 84 LEU A O 1
ATOM 656 N N . ALA A 1 85 ? 13.131 2.752 -4.594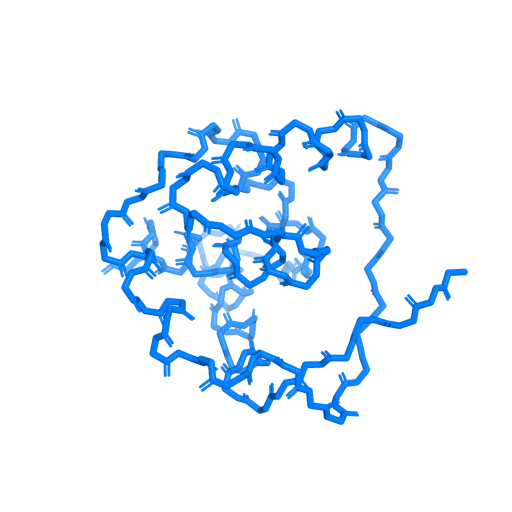 1.00 91.88 85 ALA A N 1
ATOM 657 C CA . ALA A 1 85 ? 13.928 2.334 -5.744 1.00 91.88 85 ALA A CA 1
ATOM 658 C C . ALA A 1 85 ? 15.354 1.935 -5.352 1.00 91.88 85 ALA A C 1
ATOM 660 O O . ALA A 1 85 ? 15.873 0.957 -5.893 1.00 91.88 85 ALA A O 1
ATOM 661 N N . LYS A 1 86 ? 15.964 2.617 -4.371 1.00 91.25 86 LYS A N 1
ATOM 662 C CA . LYS A 1 86 ? 17.282 2.232 -3.833 1.00 91.25 86 LYS A CA 1
ATOM 663 C C . LYS A 1 86 ? 17.236 0.847 -3.192 1.00 91.25 86 LYS A C 1
ATOM 665 O O . LYS A 1 86 ? 18.110 0.025 -3.450 1.00 91.25 86 LYS A O 1
ATOM 670 N N . HIS A 1 87 ? 16.198 0.568 -2.404 1.00 89.19 87 HIS A N 1
ATOM 671 C CA . HIS A 1 87 ? 16.031 -0.725 -1.736 1.00 89.19 87 HIS A CA 1
ATOM 672 C C . HIS A 1 87 ? 15.726 -1.872 -2.704 1.00 89.19 87 HIS A C 1
ATOM 674 O O . HIS A 1 87 ? 16.189 -2.995 -2.506 1.00 89.19 87 HIS A O 1
ATOM 680 N N . LEU A 1 88 ? 14.941 -1.608 -3.749 1.00 87.38 88 LEU A N 1
ATOM 681 C CA . LEU A 1 88 ? 14.558 -2.625 -4.730 1.00 87.38 88 LEU A CA 1
ATOM 682 C C . LEU A 1 88 ? 15.545 -2.770 -5.889 1.00 87.38 88 LEU A C 1
ATOM 684 O O . LEU A 1 88 ? 15.402 -3.717 -6.660 1.00 87.38 88 LEU A O 1
ATOM 688 N N . GLN A 1 89 ? 16.504 -1.849 -6.021 1.00 89.25 89 GLN A N 1
ATOM 689 C CA . GLN A 1 89 ? 17.474 -1.789 -7.119 1.00 89.25 89 GLN A CA 1
ATOM 690 C C . GLN A 1 89 ? 16.811 -1.808 -8.508 1.00 89.25 89 GLN A C 1
ATOM 692 O O . GLN A 1 89 ? 17.301 -2.429 -9.449 1.00 89.25 89 GLN A O 1
ATOM 697 N N . ARG A 1 90 ? 15.664 -1.134 -8.638 1.00 90.19 90 ARG A N 1
ATOM 698 C CA . ARG A 1 90 ? 14.915 -0.998 -9.895 1.00 90.19 90 ARG A CA 1
ATOM 699 C C . ARG A 1 90 ? 14.053 0.255 -9.886 1.00 90.19 90 ARG A C 1
ATOM 701 O O . ARG A 1 90 ? 13.791 0.832 -8.833 1.00 90.19 90 ARG A O 1
ATOM 708 N N . GLU A 1 91 ? 13.539 0.620 -11.054 1.00 90.94 91 GLU A N 1
ATOM 709 C CA . GLU A 1 91 ? 12.526 1.665 -11.161 1.00 90.94 91 GLU A CA 1
ATOM 710 C C . GLU A 1 91 ? 11.252 1.286 -10.378 1.00 90.94 91 GLU A C 1
ATOM 712 O O . GLU A 1 91 ? 10.773 0.144 -10.419 1.00 90.94 91 GLU A O 1
ATOM 717 N N . VAL A 1 92 ? 10.702 2.268 -9.663 1.00 92.38 92 VAL A N 1
ATOM 718 C CA . VAL A 1 92 ? 9.492 2.151 -8.842 1.00 92.38 92 VAL A CA 1
ATOM 719 C C . VAL A 1 92 ? 8.405 3.012 -9.465 1.00 92.38 92 VAL A C 1
ATOM 721 O O . VAL A 1 92 ? 8.527 4.236 -9.538 1.00 92.38 92 VAL A O 1
ATOM 724 N N . LYS A 1 93 ? 7.310 2.383 -9.894 1.00 92.50 93 LYS A N 1
ATOM 725 C CA . LYS A 1 93 ? 6.118 3.075 -10.388 1.00 92.50 93 LYS A CA 1
ATOM 726 C C . LYS A 1 93 ? 5.190 3.395 -9.215 1.00 92.50 93 LYS A C 1
ATOM 728 O O . LYS A 1 93 ? 5.348 2.900 -8.102 1.00 92.50 93 LYS A O 1
ATOM 733 N N . THR A 1 94 ? 4.163 4.208 -9.455 1.00 91.94 94 THR A N 1
ATOM 734 C CA . THR A 1 94 ? 3.160 4.533 -8.425 1.00 91.94 94 THR A CA 1
ATOM 735 C C . THR A 1 94 ? 2.506 3.280 -7.838 1.00 91.94 94 THR A C 1
ATOM 737 O O . THR A 1 94 ? 2.245 3.234 -6.643 1.00 91.94 94 THR A O 1
ATOM 740 N N . ARG A 1 95 ? 2.293 2.239 -8.652 1.00 94.19 95 ARG A N 1
ATOM 741 C CA . ARG A 1 95 ? 1.775 0.946 -8.189 1.00 94.19 95 ARG A CA 1
ATOM 742 C C . ARG A 1 95 ? 2.649 0.310 -7.114 1.00 94.19 95 ARG A C 1
ATOM 744 O O . ARG A 1 95 ? 2.118 -0.170 -6.119 1.00 94.19 95 ARG A O 1
ATOM 751 N N . ASP A 1 96 ? 3.959 0.297 -7.332 1.00 94.38 96 ASP A N 1
ATOM 752 C CA . ASP A 1 96 ? 4.923 -0.269 -6.393 1.00 94.38 96 ASP A CA 1
ATOM 753 C C . ASP A 1 96 ? 4.855 0.464 -5.055 1.00 94.38 96 ASP A C 1
ATOM 755 O O . ASP A 1 96 ? 4.763 -0.175 -4.012 1.00 94.38 96 ASP A O 1
ATOM 759 N N . LEU A 1 97 ? 4.790 1.801 -5.091 1.00 94.38 97 LEU A N 1
ATOM 760 C CA . LEU A 1 97 ? 4.622 2.608 -3.884 1.00 94.38 97 LEU A CA 1
ATOM 761 C C . LEU A 1 97 ? 3.310 2.283 -3.158 1.00 94.38 97 LEU A C 1
ATOM 763 O O . LEU A 1 97 ? 3.315 2.117 -1.943 1.00 94.38 97 LEU A O 1
ATOM 767 N N . VAL A 1 98 ? 2.188 2.181 -3.878 1.00 95.12 98 VAL A N 1
ATOM 768 C CA . VAL A 1 98 ? 0.895 1.861 -3.252 1.00 95.12 98 VAL A CA 1
ATOM 769 C C . VAL A 1 98 ? 0.928 0.475 -2.607 1.00 95.12 98 VAL A C 1
ATOM 771 O O . VAL A 1 98 ? 0.480 0.324 -1.471 1.00 95.12 98 VAL A O 1
ATOM 774 N N . CYS A 1 99 ? 1.487 -0.521 -3.300 1.00 95.44 99 CYS A N 1
ATOM 775 C CA . CYS A 1 99 ? 1.660 -1.864 -2.754 1.00 95.44 99 CYS A CA 1
ATOM 776 C C . CYS A 1 99 ? 2.527 -1.837 -1.490 1.00 95.44 99 CYS A C 1
ATOM 778 O O . CYS A 1 99 ? 2.125 -2.384 -0.467 1.00 95.44 99 CYS A O 1
ATOM 780 N N . PHE A 1 100 ? 3.673 -1.154 -1.542 1.00 95.19 100 PHE A N 1
ATOM 781 C CA . PHE A 1 100 ? 4.565 -0.986 -0.399 1.00 95.19 100 PHE A CA 1
ATOM 782 C C . PHE A 1 100 ? 3.840 -0.366 0.797 1.00 95.19 100 PHE A C 1
ATOM 784 O O . PHE A 1 100 ? 3.891 -0.925 1.887 1.00 95.19 100 PHE A O 1
ATOM 791 N N . CYS A 1 101 ? 3.106 0.734 0.601 1.00 95.25 101 CYS A N 1
ATOM 792 C CA . CYS A 1 101 ? 2.378 1.385 1.687 1.00 95.25 101 CYS A CA 1
ATOM 793 C C . CYS A 1 101 ? 1.328 0.466 2.325 1.00 95.25 101 CYS A C 1
ATOM 795 O O . CYS A 1 101 ? 1.178 0.465 3.544 1.00 95.25 101 CYS A O 1
ATOM 797 N N . CYS A 1 102 ? 0.616 -0.326 1.521 1.00 96.44 102 CYS A N 1
ATOM 798 C CA . CYS A 1 102 ? -0.366 -1.274 2.045 1.00 96.44 102 CYS A CA 1
ATOM 799 C C . CYS A 1 102 ? 0.309 -2.372 2.870 1.00 96.44 102 CYS A C 1
ATOM 801 O O . CYS A 1 102 ? -0.105 -2.628 3.996 1.00 96.44 102 CYS A O 1
ATOM 803 N N . LEU A 1 103 ? 1.380 -2.970 2.346 1.00 95.19 103 LEU A N 1
ATOM 804 C CA . LEU A 1 103 ? 2.133 -4.007 3.051 1.00 95.19 103 LEU A CA 1
ATOM 805 C C . LEU A 1 103 ? 2.767 -3.484 4.339 1.00 95.19 103 LEU A C 1
ATOM 807 O O . LEU A 1 103 ? 2.728 -4.170 5.353 1.00 95.19 103 LEU A O 1
ATOM 811 N N . GLN A 1 104 ? 3.308 -2.268 4.311 1.00 94.81 104 GLN A N 1
ATOM 812 C CA . GLN A 1 104 ? 3.898 -1.628 5.478 1.00 94.81 104 GLN A CA 1
ATOM 813 C C . GLN A 1 104 ? 2.857 -1.437 6.585 1.00 94.81 104 GLN A C 1
ATOM 815 O O . GLN A 1 104 ? 3.086 -1.856 7.713 1.00 94.81 104 GLN A O 1
ATOM 820 N N . ILE A 1 105 ? 1.687 -0.877 6.263 1.00 95.00 105 ILE A N 1
ATOM 821 C CA . ILE A 1 105 ? 0.607 -0.713 7.245 1.00 95.00 105 ILE A CA 1
ATOM 822 C C . ILE A 1 105 ? 0.089 -2.069 7.724 1.00 95.00 105 ILE A C 1
ATOM 824 O O . ILE A 1 105 ? -0.140 -2.251 8.914 1.00 95.00 105 ILE A O 1
ATOM 828 N N . ALA A 1 106 ? -0.076 -3.043 6.831 1.00 93.25 106 ALA A N 1
ATOM 829 C CA . ALA A 1 106 ? -0.500 -4.377 7.234 1.00 93.25 106 ALA A CA 1
ATOM 830 C C . ALA A 1 106 ? 0.515 -5.052 8.174 1.00 93.25 106 ALA A C 1
ATOM 832 O O . ALA A 1 106 ? 0.096 -5.783 9.071 1.00 93.25 106 ALA A O 1
ATOM 833 N N . HIS A 1 107 ? 1.813 -4.790 7.9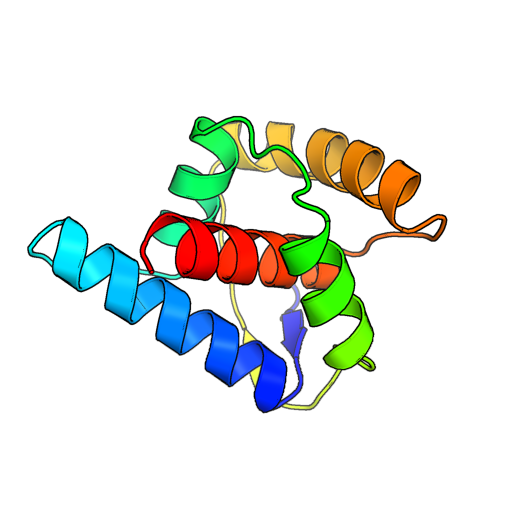89 1.00 91.50 107 HIS A N 1
ATOM 834 C CA . HIS A 1 107 ? 2.896 -5.292 8.832 1.00 91.50 107 HIS A CA 1
ATOM 835 C C . HIS A 1 107 ? 3.000 -4.561 10.176 1.00 91.50 107 HIS A C 1
ATOM 837 O O . HIS A 1 107 ? 3.198 -5.208 11.189 1.00 91.50 107 HIS A O 1
ATOM 843 N N . GLU A 1 108 ? 2.830 -3.238 10.218 1.00 90.75 108 GLU A N 1
ATOM 844 C CA . GLU A 1 108 ? 2.879 -2.457 11.468 1.00 90.75 108 GLU A CA 1
ATOM 845 C C . GLU A 1 108 ? 1.694 -2.728 12.408 1.00 90.75 108 GLU A C 1
ATOM 847 O O . GLU A 1 108 ? 1.739 -2.384 13.590 1.00 90.75 108 GLU A O 1
ATOM 852 N N . LEU A 1 109 ? 0.597 -3.261 11.865 1.00 88.75 109 LEU A N 1
ATOM 853 C CA . LEU A 1 109 ? -0.661 -3.489 12.577 1.00 88.75 109 LEU A CA 1
ATOM 854 C C . LEU A 1 109 ? -0.956 -4.973 12.848 1.00 88.75 109 LEU A C 1
ATOM 856 O O . LEU A 1 109 ? -2.054 -5.283 13.314 1.00 88.75 109 LEU A O 1
ATOM 860 N N . GLY A 1 110 ? -0.025 -5.871 12.523 1.00 67.50 110 GLY A N 1
ATOM 861 C CA . GLY A 1 110 ? -0.099 -7.314 12.779 1.00 67.50 110 GLY A CA 1
ATOM 862 C C . GLY A 1 110 ? 1.189 -7.835 13.393 1.00 67.50 110 GLY A C 1
ATOM 863 O O . GLY A 1 110 ? 1.171 -9.019 13.782 1.00 67.50 110 GLY A O 1
#